Protein AF-Q7P2D8-F1 (afdb_monomer_lite)

Radius of gyration: 13.86 Å; chains: 1; bounding box: 34×16×39 Å

Foldseek 3Di:
DVVVVVVQQVAKDKFADPVNQWIWIATLVLHTDDIDGDPVVVVVCVVPVPVVVVRHVVRSVVNSVVSPD

Sequence (69 aa):
MLEVQEQLKSKEVSSSVGGGAVSVKVNGQKELIEVKLSDEVLKDAANDKEMLEDLILTAVKDAMAKAEE

Secondary structure (DSSP, 8-state):
-HHHHHHHHH-EEEEEEGGGTEEEEEETT--EEEEEE-HHHHHHHTT-HHHHHHHHHHHHHHHHHHHH-

Structure (mmCIF, N/CA/C/O backbone):
data_AF-Q7P2D8-F1
#
_entry.id   AF-Q7P2D8-F1
#
loop_
_atom_site.group_PDB
_atom_site.id
_atom_site.type_symbol
_atom_site.label_atom_id
_atom_site.label_alt_id
_atom_site.label_comp_id
_atom_site.label_asym_id
_atom_site.label_entity_id
_atom_site.label_seq_id
_atom_site.pdbx_PDB_ins_code
_atom_site.Cartn_x
_atom_site.Cartn_y
_atom_site.Cartn_z
_atom_site.occupancy
_atom_site.B_iso_or_equiv
_atom_site.auth_seq_id
_atom_site.auth_comp_id
_atom_site.auth_asym_id
_atom_site.auth_atom_id
_atom_site.pdbx_PDB_model_num
ATOM 1 N N . MET A 1 1 ? -18.529 -5.239 24.290 1.00 63.78 1 MET A N 1
ATOM 2 C CA . MET A 1 1 ? -17.080 -5.388 23.997 1.00 63.78 1 MET A CA 1
ATOM 3 C C . MET A 1 1 ? -16.840 -6.284 22.790 1.00 63.78 1 MET A C 1
ATOM 5 O O . MET A 1 1 ? -16.159 -5.826 21.887 1.00 63.78 1 MET A O 1
ATOM 9 N N . LEU A 1 2 ? -17.415 -7.494 22.741 1.00 73.50 2 LEU A N 1
ATOM 10 C CA . LEU A 1 2 ? -17.295 -8.396 21.582 1.00 73.50 2 LEU A CA 1
ATOM 11 C C . LEU A 1 2 ? -17.822 -7.768 20.280 1.00 73.50 2 LEU A C 1
ATOM 13 O O . LEU A 1 2 ? -17.082 -7.696 19.310 1.00 73.50 2 LEU A O 1
ATOM 17 N N . GLU A 1 3 ? -19.026 -7.191 20.303 1.00 75.12 3 GLU A N 1
ATOM 18 C CA . GLU A 1 3 ? -19.651 -6.597 19.106 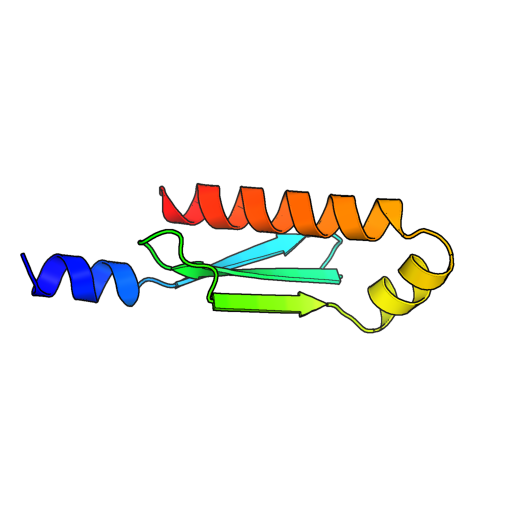1.00 75.12 3 GLU A CA 1
ATOM 19 C C . GLU A 1 3 ? -18.835 -5.441 18.507 1.00 75.12 3 GLU A C 1
ATOM 21 O O . GLU A 1 3 ? -18.712 -5.327 17.294 1.00 75.12 3 GLU A O 1
ATOM 26 N N . VAL A 1 4 ? -18.215 -4.605 19.347 1.00 74.88 4 VAL A N 1
ATOM 27 C CA . VAL A 1 4 ? -17.357 -3.499 18.884 1.00 74.88 4 VAL A CA 1
ATOM 28 C C . VAL A 1 4 ? -16.076 -4.036 18.240 1.00 74.88 4 VAL A C 1
ATOM 30 O O . VAL A 1 4 ? -15.635 -3.516 17.220 1.00 74.88 4 VAL A O 1
ATOM 33 N N . GLN A 1 5 ? -15.482 -5.098 18.795 1.00 70.88 5 GLN A N 1
ATOM 34 C CA . GLN A 1 5 ? -14.301 -5.723 18.193 1.00 70.88 5 GLN A CA 1
ATOM 35 C C . GLN A 1 5 ? -14.631 -6.422 16.866 1.00 70.88 5 GLN A C 1
ATOM 37 O O . GLN A 1 5 ? -13.849 -6.321 15.923 1.00 70.88 5 GLN A O 1
ATOM 42 N N . GLU A 1 6 ? -15.785 -7.084 16.760 1.00 74.62 6 GLU A N 1
ATOM 43 C CA . GLU A 1 6 ? -16.252 -7.697 15.507 1.00 74.62 6 GLU A CA 1
ATOM 44 C C . GLU A 1 6 ? -16.584 -6.654 14.433 1.00 74.62 6 GLU A C 1
ATOM 46 O O . GLU A 1 6 ? -16.247 -6.838 13.261 1.00 74.62 6 GLU A O 1
ATOM 51 N N . GLN A 1 7 ? -17.177 -5.524 14.822 1.00 74.31 7 GLN A N 1
ATOM 52 C CA . GLN A 1 7 ? -17.437 -4.410 13.909 1.00 74.31 7 GLN A CA 1
ATOM 53 C C . GLN A 1 7 ? -16.137 -3.794 13.374 1.00 74.31 7 GLN A C 1
ATOM 55 O O . GLN A 1 7 ? -16.041 -3.528 12.177 1.00 74.31 7 GLN A O 1
ATOM 60 N N . LEU A 1 8 ? -15.112 -3.634 14.220 1.00 75.56 8 LEU A N 1
ATOM 61 C CA . LEU A 1 8 ? -13.794 -3.147 13.793 1.00 75.56 8 LEU A CA 1
ATOM 62 C C . LEU A 1 8 ? -13.094 -4.118 12.834 1.00 75.56 8 LEU A C 1
ATOM 64 O O . LEU A 1 8 ? -12.481 -3.673 11.868 1.00 75.56 8 LEU A O 1
ATOM 68 N N . LYS A 1 9 ? -13.224 -5.434 13.051 1.00 75.62 9 LYS A N 1
ATOM 69 C CA . LYS A 1 9 ? -12.721 -6.449 12.106 1.00 75.62 9 LYS A CA 1
ATOM 70 C C . LYS A 1 9 ? -13.407 -6.385 10.746 1.00 75.62 9 LYS A C 1
ATOM 72 O O . LYS A 1 9 ? -12.769 -6.657 9.737 1.00 75.62 9 LYS A O 1
ATOM 77 N N . SER A 1 10 ? -14.691 -6.039 10.732 1.00 78.75 10 SER A N 1
ATOM 78 C CA . SER A 1 10 ? -15.514 -6.032 9.519 1.00 78.75 10 SER A CA 1
ATOM 79 C C . SER A 1 10 ? -15.365 -4.750 8.690 1.00 78.75 10 SER A C 1
ATOM 81 O O . SER A 1 10 ? -15.697 -4.747 7.507 1.00 78.75 10 SER A O 1
ATOM 83 N N . LYS A 1 11 ? -14.880 -3.650 9.285 1.00 87.75 11 LYS A N 1
ATOM 84 C CA . LYS A 1 11 ? -14.597 -2.404 8.559 1.00 87.75 11 LYS A CA 1
ATOM 85 C C . LYS A 1 11 ? -13.298 -2.578 7.773 1.00 87.75 11 LYS A C 1
ATOM 87 O O . LYS A 1 11 ? -12.214 -2.463 8.334 1.00 87.75 11 LYS A O 1
ATOM 92 N N . GLU A 1 12 ? -13.415 -2.862 6.482 1.00 93.62 12 GLU A N 1
ATO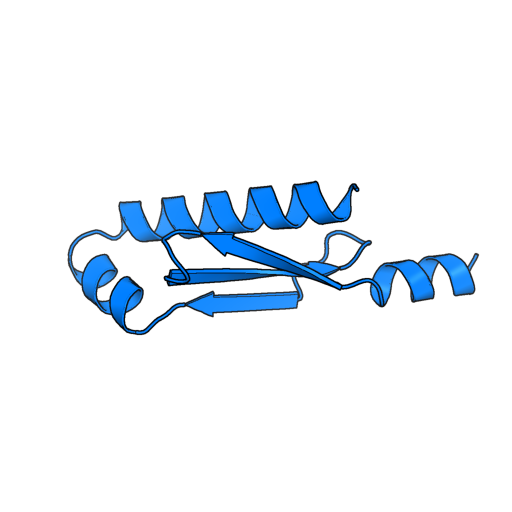M 93 C CA . GLU A 1 12 ? -12.285 -2.929 5.555 1.00 93.62 12 GLU A CA 1
ATOM 94 C C . GLU A 1 12 ? -12.093 -1.590 4.843 1.00 93.62 12 GLU A C 1
ATOM 96 O O . GLU A 1 12 ? -13.050 -0.987 4.353 1.00 93.62 12 GLU A O 1
ATOM 101 N N . VAL A 1 13 ? -10.844 -1.148 4.737 1.00 94.50 13 VAL A N 1
ATOM 102 C CA . VAL A 1 13 ? -10.450 0.017 3.945 1.00 94.50 13 VAL A CA 1
ATOM 103 C C . VAL A 1 13 ? -9.359 -0.384 2.963 1.00 94.50 13 VAL A C 1
ATOM 105 O O . VAL A 1 13 ? -8.533 -1.258 3.236 1.00 94.50 13 VAL A O 1
ATOM 108 N N . SER A 1 14 ? -9.363 0.247 1.793 1.00 94.44 14 SER A N 1
ATOM 109 C CA . SER A 1 14 ? -8.393 -0.019 0.734 1.00 94.44 14 SER A CA 1
ATOM 110 C C . SER A 1 14 ? -7.657 1.247 0.320 1.00 94.44 14 SER A C 1
ATOM 112 O O . SER A 1 14 ? -8.257 2.314 0.170 1.00 94.44 14 SER A O 1
ATOM 114 N N . SER A 1 15 ? -6.365 1.101 0.058 1.00 96.25 15 SER A N 1
ATOM 115 C CA . SER A 1 15 ? -5.530 2.097 -0.601 1.00 96.25 15 SER A CA 1
ATOM 116 C C . SER A 1 15 ? -5.024 1.566 -1.939 1.00 96.25 15 SER A C 1
ATOM 118 O O . SER A 1 15 ? -4.900 0.353 -2.140 1.00 96.25 15 SER A O 1
ATOM 120 N N . SER A 1 16 ? -4.735 2.480 -2.863 1.00 96.25 16 SER A N 1
ATOM 121 C CA . SER A 1 16 ? -3.994 2.180 -4.077 1.00 96.25 16 SER A CA 1
ATOM 122 C C . SER A 1 16 ? -3.028 3.312 -4.407 1.00 96.25 16 SER A C 1
ATOM 124 O O . SER A 1 16 ? -3.345 4.486 -4.217 1.00 96.25 16 SER A O 1
ATOM 126 N N . VAL A 1 17 ? -1.849 2.945 -4.901 1.00 94.81 17 VAL A N 1
ATOM 127 C CA . VAL A 1 17 ? -0.766 3.857 -5.286 1.00 94.81 17 VAL A CA 1
ATOM 128 C C . VAL A 1 17 ? -0.211 3.459 -6.653 1.00 94.81 17 VAL A C 1
ATOM 130 O O . VAL A 1 17 ? -0.519 2.383 -7.173 1.00 94.81 17 VAL A O 1
ATOM 133 N N . GLY A 1 18 ? 0.589 4.340 -7.259 1.00 90.12 18 GLY A N 1
ATOM 134 C CA . GLY A 1 18 ? 1.170 4.091 -8.583 1.00 90.12 18 GLY A CA 1
ATOM 135 C C . GLY A 1 18 ? 0.107 3.926 -9.675 1.00 90.12 18 GLY A C 1
ATOM 136 O O . GLY A 1 18 ? 0.228 3.055 -10.524 1.00 90.12 18 GLY A O 1
ATOM 137 N N . GLY A 1 19 ? -0.992 4.688 -9.603 1.00 91.88 19 GLY A N 1
ATOM 138 C CA . GLY A 1 19 ? -2.068 4.636 -10.601 1.00 91.88 19 GLY A CA 1
ATOM 139 C C . GLY A 1 19 ? -2.889 3.340 -10.620 1.00 91.88 19 GLY A C 1
ATOM 140 O O . GLY A 1 19 ? -3.545 3.068 -11.618 1.00 91.88 19 GLY A O 1
ATOM 141 N N . GLY A 1 20 ? -2.862 2.540 -9.549 1.00 92.94 20 GLY A N 1
ATOM 142 C CA . GLY A 1 20 ? -3.485 1.209 -9.531 1.00 92.94 20 GLY A CA 1
ATOM 143 C C . GLY A 1 20 ? -2.477 0.062 -9.500 1.00 92.94 20 GLY A C 1
ATOM 144 O O . GLY A 1 20 ? -2.875 -1.087 -9.319 1.00 92.94 20 GLY A O 1
ATOM 145 N N . ALA A 1 21 ? -1.183 0.363 -9.647 1.00 94.44 21 ALA A N 1
ATOM 146 C CA . ALA A 1 21 ? -0.106 -0.619 -9.683 1.00 94.44 21 ALA A CA 1
ATOM 147 C C . ALA A 1 21 ? -0.041 -1.498 -8.429 1.00 94.44 21 ALA A C 1
ATOM 149 O O . ALA A 1 21 ? 0.184 -2.705 -8.538 1.00 94.44 21 ALA A O 1
ATOM 150 N N . VAL A 1 22 ? -0.249 -0.891 -7.257 1.00 97.44 22 VAL A N 1
ATOM 151 C CA . VAL A 1 22 ? -0.285 -1.570 -5.960 1.00 97.44 22 VAL A CA 1
ATOM 152 C C . VAL A 1 22 ? -1.577 -1.192 -5.249 1.00 97.44 22 VAL A C 1
ATOM 154 O O . VAL A 1 22 ? -1.930 -0.013 -5.168 1.00 97.44 22 VAL A O 1
ATOM 157 N N . SER A 1 23 ? -2.286 -2.184 -4.717 1.00 97.56 23 SER A N 1
ATOM 158 C CA . SER A 1 23 ? -3.449 -1.986 -3.854 1.00 97.56 23 SER A CA 1
ATOM 159 C C . SER A 1 23 ? -3.313 -2.807 -2.579 1.00 97.56 23 SER A C 1
ATOM 161 O O . SER A 1 23 ? -2.931 -3.975 -2.622 1.00 97.56 23 SER A O 1
ATOM 163 N N . VAL A 1 24 ? -3.613 -2.182 -1.443 1.00 98.12 24 VAL A N 1
ATOM 164 C CA . VAL A 1 24 ? -3.534 -2.795 -0.116 1.00 98.12 24 VAL A CA 1
ATOM 165 C C . VAL A 1 24 ? -4.868 -2.623 0.585 1.00 98.12 24 VAL A C 1
ATOM 167 O O . VAL A 1 24 ? -5.447 -1.535 0.572 1.00 98.12 24 VAL A O 1
ATOM 170 N N . LYS A 1 25 ? -5.337 -3.690 1.224 1.00 97.31 25 LYS A N 1
ATOM 171 C CA . LYS A 1 25 ? -6.529 -3.695 2.064 1.00 97.31 25 LYS A CA 1
ATOM 172 C C . LYS A 1 25 ? -6.149 -4.010 3.506 1.00 97.31 25 LYS A C 1
ATOM 174 O O . LYS A 1 25 ? -5.430 -4.979 3.758 1.00 97.31 25 LYS A O 1
ATOM 179 N N . VAL A 1 26 ? -6.676 -3.225 4.438 1.00 97.06 26 VAL A N 1
ATOM 180 C CA . VAL A 1 26 ? -6.544 -3.449 5.883 1.00 97.06 26 VAL A CA 1
ATOM 181 C C . VAL A 1 26 ? -7.914 -3.368 6.556 1.00 97.06 26 VAL A C 1
ATOM 183 O O . VAL A 1 26 ? -8.837 -2.762 6.009 1.00 97.06 26 VAL A O 1
ATOM 186 N N . ASN A 1 27 ? -8.061 -3.968 7.735 1.00 94.12 27 ASN A N 1
ATOM 187 C CA . ASN A 1 27 ? -9.264 -3.802 8.556 1.00 94.12 27 ASN A CA 1
ATOM 188 C C . ASN A 1 27 ? -9.095 -2.710 9.632 1.00 94.12 27 ASN A C 1
ATOM 190 O O . ASN A 1 27 ? -7.998 -2.194 9.850 1.00 94.12 27 ASN A O 1
ATOM 194 N N . GLY A 1 28 ? -10.171 -2.389 10.353 1.00 89.94 28 GLY A N 1
ATOM 195 C CA . GLY A 1 28 ? -10.174 -1.422 11.459 1.00 89.94 28 GLY A CA 1
ATOM 196 C C . GLY A 1 28 ? -9.365 -1.848 12.694 1.00 89.9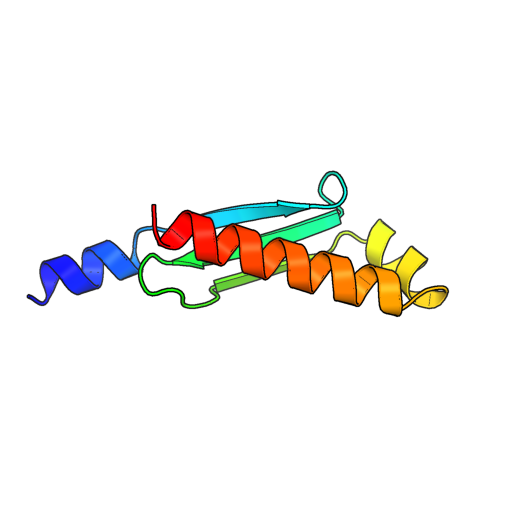4 28 GLY A C 1
ATOM 197 O O . GLY A 1 28 ? -9.244 -1.077 13.641 1.00 89.94 28 GLY A O 1
ATOM 198 N N . GLN A 1 29 ? -8.798 -3.059 12.702 1.00 91.00 29 GLN A N 1
ATOM 199 C CA . GLN A 1 29 ? -7.804 -3.503 13.687 1.00 91.00 29 GLN A CA 1
ATOM 200 C C . GLN A 1 29 ? -6.362 -3.359 13.182 1.00 91.00 29 GLN A C 1
ATOM 202 O O . GLN A 1 29 ? -5.436 -3.773 13.879 1.00 91.00 29 GLN A O 1
ATOM 207 N N . LYS A 1 30 ? -6.166 -2.756 12.001 1.00 90.94 30 LYS A N 1
ATOM 208 C CA . LYS A 1 30 ? -4.876 -2.636 11.305 1.00 90.94 30 LYS A CA 1
ATOM 209 C C . LYS A 1 30 ? -4.266 -3.981 10.909 1.00 90.94 30 LYS A C 1
ATOM 211 O O . LYS A 1 30 ? -3.054 -4.093 10.736 1.00 90.94 30 LYS A O 1
ATOM 216 N N . GLU A 1 31 ? -5.091 -5.008 10.743 1.00 93.81 31 GLU A N 1
ATOM 217 C CA . GLU A 1 31 ? -4.649 -6.264 10.148 1.00 93.81 31 GLU A CA 1
ATOM 218 C C . GLU A 1 31 ? -4.632 -6.122 8.626 1.00 93.81 31 GLU A C 1
ATOM 220 O O . GLU A 1 31 ? -5.551 -5.562 8.024 1.00 93.81 31 GLU A O 1
ATOM 225 N N . LEU A 1 32 ? -3.571 -6.631 8.005 1.00 95.88 32 LEU A N 1
ATOM 226 C CA . LEU A 1 32 ? -3.374 -6.586 6.563 1.00 95.88 32 LEU A CA 1
ATOM 227 C C . LEU A 1 32 ? -4.109 -7.766 5.923 1.00 95.88 32 LEU A C 1
ATOM 229 O O . LEU A 1 32 ? -3.801 -8.921 6.209 1.00 95.88 32 LEU A O 1
ATOM 233 N N . ILE A 1 33 ? -5.107 -7.465 5.095 1.00 96.38 33 ILE A N 1
ATOM 234 C CA . ILE A 1 33 ? -6.049 -8.454 4.556 1.00 96.38 33 ILE A CA 1
ATOM 235 C C . ILE A 1 33 ? -5.646 -8.886 3.148 1.00 96.38 33 ILE A C 1
ATOM 237 O O . ILE A 1 33 ? -5.723 -10.064 2.810 1.00 96.38 33 ILE A O 1
ATOM 241 N N . GLU A 1 34 ? -5.220 -7.939 2.311 1.00 97.25 34 GLU A N 1
ATOM 242 C CA . GLU A 1 34 ? -4.918 -8.212 0.907 1.00 97.25 34 GLU A CA 1
ATOM 243 C C . GLU A 1 34 ? -3.842 -7.260 0.375 1.00 97.25 34 GLU A C 1
ATOM 245 O O . GLU A 1 34 ? -3.850 -6.068 0.685 1.00 97.25 34 GLU A O 1
ATOM 250 N N . VAL A 1 35 ? -2.951 -7.786 -0.469 1.00 97.50 35 VAL A N 1
ATOM 251 C CA . VAL A 1 35 ? -2.046 -7.004 -1.320 1.00 97.50 35 VAL A CA 1
ATOM 252 C C . VAL A 1 35 ? -2.223 -7.483 -2.753 1.00 97.50 35 VAL A C 1
ATOM 254 O O . VAL A 1 35 ? -2.127 -8.679 -3.027 1.00 97.50 35 VAL A O 1
ATOM 257 N N . LYS A 1 36 ? -2.470 -6.550 -3.669 1.00 97.62 36 LYS A N 1
ATOM 258 C CA . LYS A 1 36 ? -2.583 -6.800 -5.105 1.00 97.62 36 LYS A CA 1
ATOM 259 C C . LYS A 1 36 ? -1.566 -5.966 -5.858 1.00 97.62 36 LYS A C 1
ATOM 261 O O . LYS A 1 36 ? -1.408 -4.778 -5.585 1.00 97.62 36 LYS A O 1
ATOM 266 N N . LEU A 1 37 ? -0.914 -6.611 -6.816 1.00 97.19 37 LEU A N 1
ATOM 267 C CA . LEU A 1 37 ? 0.061 -6.015 -7.716 1.00 97.19 37 LEU A CA 1
ATOM 268 C C . LEU A 1 37 ? -0.424 -6.226 -9.148 1.00 97.19 37 LEU A C 1
ATOM 270 O O . LEU A 1 37 ? -0.912 -7.306 -9.481 1.00 97.19 37 LEU A O 1
ATOM 274 N N . SER A 1 38 ? -0.310 -5.197 -9.979 1.00 96.50 38 SER A N 1
ATOM 275 C CA . SER A 1 38 ? -0.573 -5.313 -11.416 1.00 96.50 38 SER A CA 1
ATOM 276 C C . SER A 1 38 ? 0.553 -6.066 -12.139 1.00 96.50 38 SER A C 1
ATOM 278 O O . SER A 1 38 ? 1.708 -6.033 -11.718 1.00 96.50 38 SER A O 1
ATOM 280 N N . ASP A 1 39 ? 0.250 -6.691 -13.277 1.00 95.75 39 ASP A N 1
ATOM 281 C CA . ASP A 1 39 ? 1.285 -7.328 -14.107 1.00 95.75 39 ASP A CA 1
ATOM 282 C C . ASP A 1 39 ? 2.321 -6.322 -14.633 1.00 95.75 39 ASP A C 1
ATOM 284 O O . ASP A 1 39 ? 3.454 -6.694 -14.933 1.00 95.75 39 ASP A O 1
ATOM 288 N N . GLU A 1 40 ? 1.935 -5.053 -14.771 1.00 93.12 40 GLU A N 1
ATOM 289 C CA . GLU A 1 40 ? 2.809 -3.970 -15.223 1.00 93.12 40 GLU A CA 1
ATOM 290 C C . GLU A 1 40 ? 3.893 -3.671 -14.184 1.00 93.12 40 GLU A C 1
ATOM 292 O O . GLU A 1 40 ? 5.078 -3.776 -14.497 1.00 93.12 40 GLU A O 1
ATOM 297 N N . VAL A 1 41 ? 3.510 -3.465 -12.918 1.00 94.06 41 VAL A N 1
ATOM 298 C CA . VAL A 1 41 ? 4.490 -3.176 -11.855 1.00 94.06 41 VAL A CA 1
ATOM 299 C C . VAL A 1 41 ? 5.445 -4.343 -11.606 1.00 94.06 41 VAL A C 1
ATOM 301 O O . VAL A 1 41 ? 6.599 -4.135 -11.245 1.00 94.06 41 VAL A O 1
ATOM 304 N N . LEU A 1 42 ? 5.000 -5.583 -11.833 1.00 94.25 42 LEU A N 1
ATOM 305 C CA . LEU A 1 42 ? 5.862 -6.763 -11.733 1.00 94.25 42 LEU A CA 1
ATOM 306 C C . LEU A 1 42 ? 6.913 -6.818 -12.850 1.00 94.25 42 LEU A C 1
ATOM 308 O O . LEU A 1 42 ? 8.029 -7.283 -12.613 1.00 94.25 42 LEU A O 1
ATOM 312 N N . LYS A 1 43 ? 6.579 -6.347 -14.058 1.00 93.94 43 LYS A N 1
ATOM 313 C CA . LYS A 1 43 ? 7.538 -6.246 -15.169 1.00 93.94 43 LYS A CA 1
ATOM 314 C C . LYS A 1 43 ? 8.558 -5.144 -14.913 1.00 93.94 43 LYS A C 1
ATOM 316 O O . LYS A 1 43 ? 9.743 -5.369 -15.147 1.00 93.94 43 LYS A O 1
ATOM 321 N N . ASP A 1 44 ? 8.117 -4.002 -14.398 1.00 91.81 44 ASP A N 1
ATOM 322 C CA . ASP A 1 44 ? 9.011 -2.893 -14.054 1.00 91.81 44 ASP A CA 1
ATOM 323 C C . ASP A 1 44 ? 9.972 -3.294 -12.925 1.00 91.81 44 ASP A C 1
ATOM 325 O O . ASP A 1 44 ? 11.183 -3.080 -13.026 1.00 91.81 44 ASP A O 1
ATOM 329 N N . ALA A 1 45 ? 9.464 -4.017 -11.920 1.00 91.50 45 ALA A N 1
ATOM 330 C CA . ALA A 1 45 ? 10.249 -4.523 -10.795 1.00 91.50 45 ALA A CA 1
ATOM 331 C C . ALA A 1 45 ? 11.365 -5.504 -11.183 1.00 91.50 45 ALA A C 1
ATOM 333 O O . ALA A 1 45 ? 12.314 -5.690 -10.421 1.00 91.50 45 ALA A O 1
ATOM 334 N N . ALA A 1 46 ? 11.280 -6.136 -12.359 1.00 92.31 46 ALA A N 1
ATOM 335 C CA . ALA A 1 46 ? 12.353 -6.990 -12.865 1.00 92.31 46 ALA A CA 1
ATOM 336 C C . ALA A 1 46 ? 13.634 -6.193 -13.173 1.00 92.31 46 ALA A C 1
ATOM 338 O O . ALA A 1 46 ? 14.726 -6.761 -13.150 1.00 92.31 46 ALA A O 1
ATOM 339 N N . ASN A 1 47 ? 13.496 -4.892 -13.448 1.00 93.12 47 ASN A N 1
ATOM 340 C CA . ASN A 1 47 ? 14.601 -3.982 -13.739 1.00 93.12 47 ASN A CA 1
ATOM 341 C C . ASN A 1 47 ? 14.893 -3.034 -12.566 1.00 93.12 47 ASN A C 1
ATOM 343 O O . ASN A 1 47 ? 16.044 -2.638 -12.392 1.00 93.12 47 ASN A O 1
ATOM 347 N N . ASP A 1 48 ? 13.877 -2.700 -11.763 1.00 92.88 48 ASP A N 1
ATOM 348 C CA . ASP A 1 48 ? 13.992 -1.809 -10.606 1.00 92.88 48 ASP A CA 1
ATOM 349 C C . ASP A 1 48 ? 13.158 -2.312 -9.415 1.00 92.88 48 ASP A C 1
ATOM 351 O O . ASP A 1 48 ? 11.970 -2.021 -9.259 1.00 92.88 48 ASP A O 1
ATOM 355 N N . LYS A 1 49 ? 13.804 -3.097 -8.551 1.00 95.19 49 LYS A N 1
ATOM 356 C CA . LYS A 1 49 ? 13.179 -3.660 -7.348 1.00 95.19 49 LYS A CA 1
ATOM 357 C C . LYS A 1 49 ? 12.857 -2.597 -6.295 1.00 95.19 49 LYS A C 1
ATOM 359 O O . LYS A 1 49 ? 11.859 -2.748 -5.590 1.00 95.19 49 LYS A O 1
ATOM 364 N N . GLU A 1 50 ? 13.683 -1.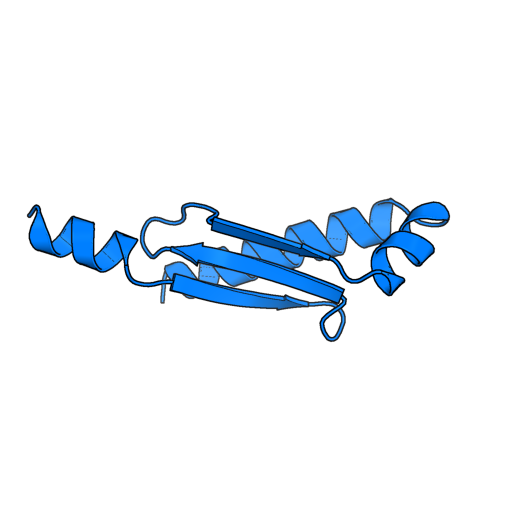558 -6.181 1.00 95.75 50 GLU A N 1
ATOM 365 C CA . GLU A 1 50 ? 13.551 -0.529 -5.140 1.00 95.75 50 GLU A CA 1
ATOM 366 C C . GLU A 1 50 ? 12.248 0.257 -5.327 1.00 95.75 50 GLU A C 1
ATOM 368 O O . GLU A 1 50 ? 11.514 0.483 -4.364 1.00 95.75 50 GLU A O 1
ATOM 373 N N . MET A 1 51 ? 11.883 0.554 -6.579 1.00 94.06 51 MET A N 1
ATOM 374 C CA . MET A 1 51 ? 10.604 1.191 -6.900 1.00 94.06 51 MET A CA 1
ATOM 375 C C . MET A 1 51 ? 9.397 0.397 -6.368 1.00 94.06 51 MET A C 1
ATOM 377 O O . MET A 1 51 ? 8.477 0.979 -5.788 1.00 94.06 51 MET A O 1
ATOM 381 N N . LEU A 1 52 ? 9.365 -0.927 -6.562 1.00 95.44 52 LEU A N 1
ATOM 382 C CA . LEU A 1 52 ? 8.243 -1.751 -6.097 1.00 95.44 52 LEU A CA 1
ATOM 383 C C . LEU A 1 52 ? 8.168 -1.784 -4.565 1.00 95.44 52 LEU A C 1
ATOM 385 O O . LEU A 1 52 ? 7.073 -1.718 -4.001 1.00 95.44 52 LEU A O 1
ATOM 389 N N . GLU A 1 53 ? 9.314 -1.870 -3.893 1.00 96.69 53 GLU A N 1
ATOM 390 C CA . GLU A 1 53 ? 9.387 -1.841 -2.430 1.00 96.69 53 GLU A CA 1
ATOM 391 C C . GLU A 1 53 ? 8.834 -0.524 -1.868 1.00 96.69 53 GLU A C 1
ATOM 393 O O . GLU A 1 53 ? 8.008 -0.550 -0.949 1.00 96.69 53 GLU A O 1
ATOM 398 N N . ASP A 1 54 ? 9.194 0.609 -2.475 1.00 96.69 54 ASP A N 1
ATOM 399 C CA . ASP A 1 54 ? 8.695 1.931 -2.086 1.00 96.69 54 ASP A CA 1
ATOM 400 C C . ASP A 1 54 ? 7.187 2.090 -2.326 1.00 96.69 54 ASP A C 1
ATOM 402 O O . ASP A 1 54 ? 6.468 2.642 -1.480 1.00 96.69 54 ASP A O 1
ATOM 406 N N . LEU A 1 55 ? 6.668 1.569 -3.443 1.00 96.12 55 LEU A N 1
ATOM 407 C CA . LEU A 1 55 ? 5.228 1.577 -3.714 1.00 96.12 55 LEU A CA 1
ATOM 408 C C . LEU A 1 55 ? 4.460 0.738 -2.690 1.00 96.12 55 LEU A C 1
ATOM 410 O O . LEU A 1 55 ? 3.449 1.201 -2.158 1.00 96.12 55 LEU A O 1
ATOM 414 N N . ILE A 1 56 ? 4.943 -0.462 -2.361 1.00 96.69 56 ILE A N 1
ATOM 415 C CA . ILE A 1 56 ? 4.322 -1.309 -1.335 1.00 96.69 56 ILE A CA 1
ATOM 416 C C . ILE A 1 56 ? 4.345 -0.599 0.020 1.00 96.69 56 ILE A C 1
ATOM 418 O O . ILE A 1 56 ? 3.305 -0.504 0.676 1.00 96.69 56 ILE A O 1
ATOM 422 N N . LEU A 1 57 ? 5.493 -0.048 0.426 1.00 97.69 57 LEU A N 1
ATOM 423 C CA . LEU A 1 57 ? 5.628 0.685 1.685 1.00 97.69 57 LEU A CA 1
ATOM 424 C C . LEU A 1 57 ? 4.626 1.842 1.773 1.00 97.69 57 LEU A C 1
ATOM 426 O O . LEU A 1 57 ? 3.980 2.034 2.806 1.00 97.69 57 LEU A O 1
ATOM 430 N N . THR A 1 58 ? 4.487 2.599 0.687 1.00 97.62 58 THR A N 1
ATOM 431 C CA . THR A 1 58 ? 3.574 3.742 0.612 1.00 97.62 58 THR A CA 1
ATOM 432 C C . THR A 1 58 ? 2.115 3.292 0.688 1.00 97.62 58 THR A C 1
ATOM 434 O O . THR A 1 58 ? 1.354 3.844 1.482 1.00 97.62 58 THR A O 1
ATOM 437 N N . ALA A 1 59 ? 1.731 2.253 -0.062 1.00 97.56 59 ALA A N 1
ATOM 438 C CA . ALA A 1 59 ? 0.371 1.714 -0.056 1.00 97.56 59 ALA A CA 1
ATOM 439 C C . ALA A 1 59 ? -0.041 1.188 1.324 1.00 97.56 59 ALA A C 1
ATOM 441 O O . ALA A 1 59 ? -1.155 1.442 1.784 1.00 97.56 59 ALA A O 1
ATOM 442 N N . VAL A 1 60 ? 0.866 0.475 2.002 1.00 97.12 60 VAL A N 1
ATOM 443 C CA . VAL A 1 60 ? 0.622 -0.050 3.350 1.00 97.12 60 VAL A CA 1
ATOM 444 C C . VAL A 1 60 ? 0.465 1.091 4.349 1.00 97.12 60 VAL A C 1
ATOM 446 O O . VAL A 1 60 ? -0.491 1.082 5.120 1.00 97.12 60 VAL A O 1
ATOM 449 N N . LYS A 1 61 ? 1.353 2.093 4.327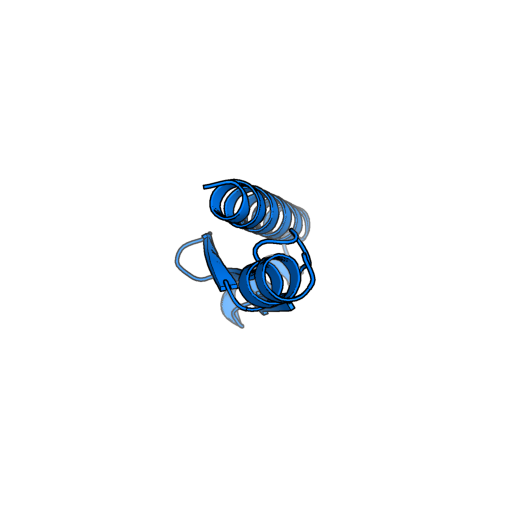 1.00 96.81 61 LYS A N 1
ATOM 450 C CA . LYS A 1 61 ? 1.250 3.258 5.221 1.00 96.81 61 LYS A CA 1
ATOM 451 C C . LYS A 1 61 ? -0.070 4.007 5.035 1.00 96.81 61 LYS A C 1
ATOM 453 O O . LYS A 1 61 ? -0.718 4.322 6.028 1.00 96.81 61 LYS A O 1
ATOM 458 N N . ASP A 1 62 ? -0.480 4.248 3.792 1.00 96.56 62 ASP A N 1
ATOM 459 C CA . ASP A 1 62 ? -1.735 4.945 3.490 1.00 96.56 62 ASP A CA 1
ATOM 460 C C . ASP A 1 62 ? -2.967 4.128 3.914 1.00 96.56 62 ASP A C 1
ATOM 462 O O . ASP A 1 62 ? -3.884 4.663 4.532 1.00 96.56 62 ASP A O 1
ATOM 466 N N . ALA A 1 63 ? -2.977 2.814 3.658 1.00 96.50 63 ALA A N 1
ATOM 467 C CA . ALA A 1 63 ? -4.059 1.938 4.109 1.00 96.50 63 ALA A CA 1
ATOM 468 C C . ALA A 1 63 ? -4.175 1.919 5.643 1.00 96.50 63 ALA A C 1
ATOM 470 O O . ALA A 1 63 ? -5.275 2.035 6.179 1.00 96.50 63 ALA A O 1
ATOM 471 N N . MET A 1 64 ? -3.044 1.825 6.350 1.00 95.44 64 MET A N 1
ATOM 472 C CA . MET A 1 64 ? -2.997 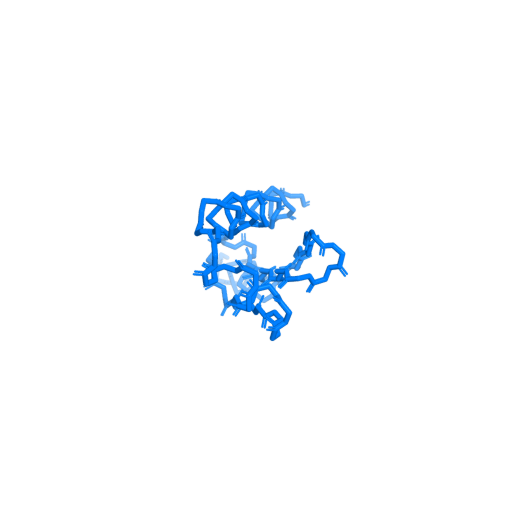1.853 7.816 1.00 95.44 64 MET A CA 1
ATOM 473 C C . MET A 1 64 ? -3.487 3.186 8.386 1.00 95.44 64 MET A C 1
ATOM 475 O O . MET A 1 64 ? -4.227 3.176 9.365 1.00 95.44 64 MET A O 1
ATOM 479 N N . ALA A 1 65 ? -3.119 4.313 7.768 1.00 94.81 65 ALA A N 1
ATOM 480 C CA . ALA A 1 65 ? -3.608 5.633 8.164 1.00 94.81 65 ALA A CA 1
ATOM 481 C C . ALA A 1 65 ? -5.131 5.740 7.983 1.00 94.81 65 ALA A C 1
ATOM 483 O O . ALA A 1 65 ? -5.832 6.144 8.903 1.00 94.81 65 ALA A O 1
ATOM 484 N N . LYS A 1 66 ? -5.666 5.262 6.852 1.00 93.00 66 LYS A N 1
ATOM 485 C CA . LYS A 1 66 ? -7.118 5.207 6.595 1.00 93.00 66 LYS A CA 1
ATOM 486 C C . LYS A 1 66 ? -7.886 4.297 7.551 1.00 93.00 66 LYS A C 1
ATOM 488 O O . LYS A 1 66 ? -9.090 4.457 7.704 1.00 93.00 66 LYS A O 1
ATOM 493 N N . ALA A 1 67 ? -7.225 3.314 8.158 1.00 91.38 67 ALA A N 1
ATOM 494 C CA . ALA A 1 67 ? -7.843 2.461 9.169 1.00 91.38 67 ALA A CA 1
ATOM 495 C C . ALA A 1 67 ? -7.955 3.148 10.539 1.00 91.38 67 ALA A C 1
ATOM 497 O O . ALA A 1 67 ? -8.743 2.700 11.371 1.00 91.38 67 ALA A O 1
ATOM 498 N N . GLU A 1 68 ? -7.162 4.198 10.784 1.00 84.44 68 GLU A N 1
ATOM 499 C CA . GLU A 1 68 ? -7.256 5.036 11.986 1.00 84.44 68 GLU A CA 1
ATOM 500 C C . GLU A 1 68 ? -8.387 6.072 11.900 1.00 84.44 68 GLU A C 1
ATOM 502 O O . GLU A 1 68 ? -8.860 6.521 12.945 1.00 84.44 68 GLU A O 1
ATOM 507 N N . GLU A 1 69 ? -8.820 6.421 10.682 1.00 77.75 69 GLU A N 1
ATOM 508 C CA . GLU A 1 69 ? -9.940 7.334 10.387 1.00 77.75 69 GLU A CA 1
ATOM 509 C C . GLU A 1 69 ? -11.329 6.656 10.497 1.00 77.75 69 GLU A C 1
ATOM 511 O O . GLU A 1 69 ? -12.243 7.283 11.079 1.00 77.75 69 GLU A O 1
#

InterPro domains:
  IPR004401 Nucleoid-associated protein YbaB/EbfC [PF02575] (1-69)
  IPR004401 Nucleoid-associated protein YbaB/EbfC [PIRSF004555] (1-68)
  IPR004401 Nucleoid-associated protein YbaB/EbfC [PTHR33449] (1-69)
  IPR036894 Nucleoid-associated protein YbaB-like domain superfamily [G3DSA:3.30.1310.10] (2-69)
  IPR036894 Nucleoid-associated protein YbaB-like domain superfamily [SSF82607] (1-69)

pLDDT: mean 91.39, std 8.09, range [63.78, 98.12]

Organism: NCBI:txid209882